Protein AF-A0A9W6YX77-F1 (afdb_monomer_lite)

Sequence (145 aa):
MNHFYLGRWLPDIIQRVLFPLENTEAMQNKKLTAKQMPTINECRLCQRFQGTLVWNRNGEWFCIYADADVDINEEDKLGKKYFAKFEDFRKWKKKYTEDYYKLEDRTLTIDDEEEFKQVENQLREMRHLKNGYKMDSANVITING

Organism: Ambrosiozyma monospora (NCBI:txid43982)

Secondary structure (DSSP, 8-state):
------TTSS-HHHHHHH------TTTTT-----TTS--HHHHHHHHHTT-EEEEETTS-EEEE-TT----TT-EETTEESEESSHHHHHHHHHHHHHHHHHHHHHHTT---HHHHHHHHHHHHHHHHHHHS-PPPGGGB-----

Foldseek 3Di:
DDDDPPAPDDDPVVCCVVCVPDPDVVCPPDDPHPVQDDDPVRVVVLVVQVWAWKAFLVSHIFTFHPPFPDDQQDADPLGGGMDSDPVVSVVSNVVLVVVLVVLVVVLVVDPDPVVNVVSVVVNVVSVCSSPVDDDDPVGGDDDPD

Structure (mmCIF, N/CA/C/O backbone):
data_AF-A0A9W6YX77-F1
#
_entry.id   AF-A0A9W6YX77-F1
#
loop_
_atom_site.group_PDB
_atom_site.id
_atom_site.type_symbol
_atom_site.label_atom_id
_atom_site.label_alt_id
_atom_site.label_comp_id
_atom_site.label_asym_id
_atom_site.label_entity_id
_atom_site.label_seq_id
_atom_site.pdbx_PDB_ins_code
_atom_site.Cartn_x
_atom_site.Cartn_y
_atom_site.Cartn_z
_atom_site.occupancy
_atom_site.B_iso_or_equiv
_atom_site.auth_seq_id
_atom_site.auth_comp_id
_atom_site.auth_asym_id
_atom_site.auth_atom_id
_atom_site.pdbx_PDB_model_num
ATOM 1 N N . MET A 1 1 ? -5.110 21.508 -13.455 1.00 32.69 1 MET A N 1
ATOM 2 C CA . MET A 1 1 ? -4.177 20.373 -13.279 1.00 32.69 1 MET A CA 1
ATOM 3 C C . MET A 1 1 ? -2.977 20.862 -12.483 1.00 32.69 1 MET A C 1
ATOM 5 O O . MET A 1 1 ? -2.144 21.498 -13.093 1.00 32.69 1 MET A O 1
ATOM 9 N N . ASN A 1 2 ? -2.886 20.632 -11.168 1.00 28.34 2 ASN A N 1
ATOM 10 C CA . ASN A 1 2 ? -1.711 21.047 -10.382 1.00 28.34 2 ASN A CA 1
ATOM 11 C C . ASN A 1 2 ? -1.358 19.964 -9.353 1.00 28.34 2 ASN A C 1
ATOM 13 O O . ASN A 1 2 ? -1.849 19.982 -8.228 1.00 28.34 2 ASN A O 1
ATOM 17 N N . HIS A 1 3 ? -0.522 19.004 -9.748 1.00 33.00 3 HIS A N 1
ATOM 18 C CA . HIS A 1 3 ? 0.149 18.105 -8.811 1.00 33.00 3 HIS A CA 1
ATOM 19 C C . HIS A 1 3 ? 1.611 18.554 -8.700 1.00 33.00 3 HIS A C 1
ATOM 21 O O . HIS A 1 3 ? 2.374 18.418 -9.652 1.00 33.00 3 HIS A O 1
ATOM 27 N N . PHE A 1 4 ? 1.988 19.124 -7.552 1.00 35.25 4 PHE A N 1
ATOM 28 C CA . PHE A 1 4 ? 3.373 19.478 -7.238 1.00 35.25 4 PHE A CA 1
ATOM 29 C C . PHE A 1 4 ? 4.117 18.239 -6.716 1.00 35.25 4 PHE A C 1
ATOM 31 O O . PHE A 1 4 ? 3.835 17.743 -5.625 1.00 35.25 4 PHE A O 1
ATOM 38 N N . TYR A 1 5 ? 5.076 17.736 -7.496 1.00 40.16 5 TYR A N 1
ATOM 39 C CA . TYR A 1 5 ? 5.960 16.622 -7.133 1.00 40.16 5 TYR A CA 1
ATOM 40 C C . TYR A 1 5 ? 7.258 17.160 -6.516 1.00 40.16 5 TYR A C 1
ATOM 42 O O . TYR A 1 5 ? 8.271 17.280 -7.196 1.00 40.16 5 TYR A O 1
ATOM 50 N N . LEU A 1 6 ? 7.232 17.535 -5.234 1.00 46.72 6 LEU A N 1
ATOM 51 C CA . LEU A 1 6 ? 8.339 18.297 -4.634 1.00 46.72 6 LEU A CA 1
ATOM 52 C C . LEU A 1 6 ? 9.396 17.515 -3.865 1.00 46.72 6 LEU A C 1
ATOM 54 O O . LEU A 1 6 ? 10.458 18.049 -3.567 1.00 46.72 6 LEU A O 1
ATOM 58 N N . GLY A 1 7 ? 9.150 16.264 -3.509 1.00 47.00 7 GLY A N 1
ATOM 59 C CA . GLY A 1 7 ? 9.822 15.748 -2.316 1.00 47.00 7 GLY A CA 1
ATOM 60 C C . GLY A 1 7 ? 11.233 15.169 -2.468 1.00 47.00 7 GLY A C 1
ATOM 61 O O . GLY A 1 7 ? 11.655 14.499 -1.530 1.00 47.00 7 GLY A O 1
ATOM 62 N N . ARG A 1 8 ? 11.968 15.339 -3.580 1.00 51.34 8 ARG A N 1
ATOM 63 C CA . ARG A 1 8 ? 13.312 14.714 -3.716 1.00 51.34 8 ARG A CA 1
ATOM 64 C C . ARG A 1 8 ? 14.395 15.488 -4.476 1.00 51.34 8 ARG A C 1
ATOM 66 O O . ARG A 1 8 ? 15.534 15.039 -4.466 1.00 51.34 8 ARG A O 1
ATOM 73 N N . TRP A 1 9 ? 14.082 16.614 -5.118 1.00 50.28 9 TRP A N 1
ATOM 74 C CA . TRP A 1 9 ? 15.022 17.265 -6.052 1.00 50.28 9 TRP A CA 1
ATOM 75 C C . TRP A 1 9 ? 15.708 18.515 -5.500 1.00 50.28 9 TRP A C 1
ATOM 77 O O . TRP A 1 9 ? 16.628 19.031 -6.125 1.00 50.28 9 TRP A O 1
ATOM 87 N N . LEU A 1 10 ? 15.280 19.006 -4.337 1.00 54.62 10 LEU A N 1
ATOM 88 C CA . LEU A 1 10 ? 15.793 20.243 -3.760 1.00 54.62 10 LEU A CA 1
ATOM 89 C C . LEU A 1 10 ? 16.236 20.007 -2.313 1.00 54.62 10 LEU A C 1
ATOM 91 O O . LEU A 1 10 ? 15.484 19.380 -1.567 1.00 54.62 10 LEU A O 1
ATOM 95 N N . PRO A 1 11 ? 17.413 20.504 -1.895 1.00 58.75 11 PRO A N 1
ATOM 96 C CA . PRO A 1 11 ? 17.797 20.565 -0.488 1.00 58.75 11 PRO A CA 1
ATOM 97 C C . PRO A 1 11 ? 16.700 21.205 0.375 1.00 58.75 11 PRO A C 1
ATOM 99 O O . PRO A 1 11 ? 16.050 22.156 -0.067 1.00 58.75 11 PRO A O 1
ATOM 102 N N . ASP A 1 12 ? 16.529 20.731 1.613 1.00 52.03 12 ASP A N 1
ATOM 103 C CA . ASP A 1 12 ? 15.479 21.181 2.547 1.00 52.03 12 ASP A CA 1
ATOM 104 C C . ASP A 1 12 ? 15.403 22.709 2.689 1.00 52.03 12 ASP A C 1
ATOM 106 O O . ASP A 1 12 ? 14.319 23.279 2.796 1.00 52.03 12 ASP A O 1
ATOM 110 N N . ILE A 1 13 ? 16.553 23.386 2.643 1.00 62.06 13 ILE A N 1
ATOM 111 C CA . ILE A 1 13 ? 16.643 24.850 2.698 1.00 62.06 13 ILE A CA 1
ATOM 112 C C . ILE A 1 13 ? 15.911 25.492 1.514 1.00 62.06 13 ILE A C 1
ATOM 114 O O . ILE A 1 13 ? 15.129 26.417 1.706 1.00 62.06 13 ILE A O 1
ATOM 118 N N . ILE A 1 14 ? 16.110 24.982 0.297 1.00 63.06 14 ILE A N 1
ATOM 119 C CA . ILE A 1 14 ? 15.470 25.529 -0.905 1.00 63.06 14 ILE A CA 1
ATOM 120 C C . ILE A 1 14 ? 13.974 25.199 -0.912 1.00 63.06 14 ILE A C 1
ATOM 122 O O . ILE A 1 14 ? 13.163 26.041 -1.289 1.00 63.06 14 ILE A O 1
ATOM 126 N N . GLN A 1 15 ? 13.587 24.012 -0.434 1.00 58.81 15 GLN A N 1
ATOM 127 C CA . GLN A 1 15 ? 12.171 23.662 -0.301 1.00 58.81 15 GLN A CA 1
ATOM 128 C C . GLN A 1 15 ? 11.434 24.614 0.650 1.00 58.81 15 GLN A C 1
ATOM 130 O O . GLN A 1 15 ? 10.335 25.054 0.328 1.00 58.81 15 GLN A O 1
ATOM 135 N N . ARG A 1 16 ? 12.046 24.988 1.781 1.00 59.25 16 ARG A N 1
ATOM 136 C CA . ARG A 1 16 ? 11.459 25.941 2.740 1.00 59.25 16 ARG A CA 1
ATOM 137 C C . ARG A 1 16 ? 11.298 27.351 2.173 1.00 59.25 16 ARG A C 1
ATOM 139 O O . ARG A 1 16 ? 10.357 28.040 2.544 1.00 59.25 16 ARG A O 1
ATOM 146 N N . VAL A 1 17 ? 12.205 27.774 1.291 1.00 67.00 17 VAL A N 1
ATOM 147 C CA . VAL A 1 17 ? 12.149 29.097 0.648 1.00 67.00 17 VAL A CA 1
ATOM 148 C C . VAL A 1 17 ? 11.092 29.138 -0.456 1.00 67.00 17 VAL A C 1
ATOM 150 O O . VAL A 1 17 ? 10.350 30.108 -0.555 1.00 67.00 17 VAL A O 1
ATOM 153 N N . LEU A 1 18 ? 11.013 28.093 -1.284 1.00 61.09 18 LEU A N 1
ATOM 154 C CA . LEU A 1 18 ? 10.077 28.040 -2.414 1.00 61.09 18 LEU A CA 1
ATOM 155 C C . LEU A 1 18 ? 8.646 27.689 -1.994 1.00 61.09 18 LEU A C 1
ATOM 157 O O . LEU A 1 18 ? 7.696 28.084 -2.665 1.00 61.09 18 LEU A O 1
ATOM 161 N N . PHE A 1 19 ? 8.495 26.959 -0.889 1.00 62.12 19 PHE A N 1
ATOM 162 C CA . PHE A 1 19 ? 7.208 26.567 -0.322 1.00 62.12 19 PHE A CA 1
ATOM 163 C C . PHE A 1 19 ? 7.163 27.017 1.136 1.00 62.12 19 PHE A C 1
ATOM 165 O O . PHE A 1 19 ? 7.318 26.185 2.037 1.00 62.12 19 PHE A O 1
ATOM 172 N N . PRO A 1 20 ? 6.975 28.326 1.386 1.00 56.31 20 PRO A N 1
ATOM 173 C CA . PRO A 1 20 ? 6.749 28.842 2.725 1.00 56.31 20 PRO A CA 1
ATOM 174 C C . PRO A 1 20 ? 5.355 28.389 3.168 1.00 56.31 20 PRO A C 1
ATOM 176 O O . PRO A 1 20 ? 4.362 29.092 3.018 1.00 56.31 20 PRO A O 1
ATOM 179 N N . LEU A 1 21 ? 5.266 27.146 3.633 1.00 57.59 21 LEU A N 1
ATOM 180 C CA . LEU A 1 21 ? 4.051 26.588 4.205 1.00 57.59 21 LEU A CA 1
ATOM 181 C C . LEU A 1 21 ? 3.827 27.331 5.522 1.00 57.59 21 LEU A C 1
ATOM 183 O O . LEU A 1 21 ? 4.596 27.163 6.466 1.00 57.59 21 LEU A O 1
ATOM 187 N N . GLU A 1 22 ? 2.845 28.228 5.528 1.00 50.78 22 GLU A N 1
ATOM 188 C CA . GLU A 1 22 ? 2.551 29.121 6.645 1.00 50.78 22 GLU A CA 1
ATOM 189 C C . GLU A 1 22 ? 2.439 28.344 7.965 1.00 50.78 22 GLU A C 1
ATOM 191 O O . GLU A 1 22 ? 1.846 27.262 8.021 1.00 50.78 22 GLU A O 1
ATOM 196 N N . ASN A 1 23 ? 3.030 28.916 9.021 1.00 49.56 23 ASN A N 1
ATOM 197 C CA . ASN A 1 23 ? 3.107 28.391 10.387 1.00 49.56 23 ASN A CA 1
ATOM 198 C C . ASN A 1 23 ? 1.718 28.275 11.041 1.00 49.56 23 ASN A C 1
ATOM 200 O O . ASN A 1 23 ? 1.405 28.964 12.006 1.00 49.56 23 ASN A O 1
ATOM 204 N N . THR A 1 24 ? 0.875 27.386 10.537 1.00 51.84 24 THR A N 1
ATOM 205 C CA . THR A 1 24 ? -0.250 26.864 11.304 1.00 51.84 24 THR A CA 1
ATOM 206 C C . THR A 1 24 ? 0.288 25.747 12.190 1.00 51.84 24 THR A C 1
ATOM 208 O O . THR A 1 24 ? 1.003 24.858 11.725 1.00 51.84 24 THR A O 1
ATOM 211 N N . GLU A 1 25 ? -0.035 25.774 13.483 1.00 50.50 25 GLU A N 1
ATOM 212 C CA . GLU A 1 25 ? 0.382 24.756 14.465 1.00 50.50 25 GLU A CA 1
ATOM 213 C C . GLU A 1 25 ? 0.023 23.322 14.008 1.00 50.50 25 GLU A C 1
ATOM 215 O O . GLU A 1 25 ? 0.719 22.358 14.321 1.00 50.50 25 GLU A O 1
ATOM 220 N N . ALA A 1 26 ? -0.980 23.189 13.131 1.00 48.78 26 ALA A N 1
ATOM 221 C CA . ALA A 1 26 ? -1.378 21.955 12.451 1.00 48.78 26 ALA A CA 1
ATOM 222 C C . ALA A 1 26 ? -0.363 21.385 11.421 1.00 48.78 26 ALA A C 1
ATOM 224 O O . ALA A 1 26 ? -0.526 20.244 10.970 1.00 48.78 26 ALA A O 1
ATOM 225 N N . MET A 1 27 ? 0.668 22.139 11.015 1.00 45.28 27 MET A N 1
ATOM 226 C CA . MET A 1 27 ? 1.675 21.721 10.020 1.00 45.28 27 MET A CA 1
ATOM 227 C C . MET A 1 27 ? 3.071 21.440 10.586 1.00 45.28 27 MET A C 1
ATOM 229 O O . MET A 1 27 ? 3.851 20.774 9.902 1.00 45.28 27 MET A O 1
ATOM 233 N N . GLN A 1 28 ? 3.384 21.852 11.820 1.00 43.84 28 GLN A N 1
ATOM 234 C CA . GLN A 1 28 ? 4.742 21.757 12.388 1.00 43.84 28 GLN A CA 1
ATOM 235 C C . GLN A 1 28 ? 5.309 20.322 12.451 1.00 43.84 28 GLN A C 1
ATOM 237 O O . GLN A 1 28 ? 6.523 20.140 12.478 1.00 43.84 28 GLN A O 1
ATOM 242 N N . ASN A 1 29 ? 4.457 19.295 12.363 1.00 42.66 29 ASN A N 1
ATOM 243 C CA . ASN A 1 29 ? 4.861 17.886 12.404 1.00 42.66 29 ASN A CA 1
ATOM 244 C C . ASN A 1 29 ? 4.751 17.132 11.064 1.00 42.66 29 ASN A C 1
ATOM 246 O O . ASN A 1 29 ? 4.952 15.916 11.023 1.00 42.66 29 ASN A O 1
ATOM 250 N N . LYS A 1 30 ? 4.458 17.803 9.941 1.00 42.97 30 LYS A N 1
ATOM 251 C CA . LYS A 1 30 ? 4.315 17.124 8.640 1.00 42.97 30 LYS A CA 1
ATOM 252 C C . LYS A 1 30 ? 5.617 17.169 7.841 1.00 42.97 30 LYS A C 1
ATOM 254 O O . LYS A 1 30 ? 5.857 18.079 7.055 1.00 42.97 30 LYS A O 1
ATOM 259 N N . LYS A 1 31 ? 6.451 16.134 7.990 1.00 43.81 31 LYS A N 1
ATOM 260 C CA . LYS A 1 31 ? 7.583 15.895 7.079 1.00 43.81 31 LYS A CA 1
ATOM 261 C C . LYS A 1 31 ? 7.054 15.573 5.676 1.00 43.81 31 LYS A C 1
ATOM 263 O O . LYS A 1 31 ? 6.441 14.525 5.469 1.00 43.81 31 LYS A O 1
ATOM 268 N N . LEU A 1 32 ? 7.332 16.434 4.699 1.00 44.25 32 LEU A N 1
ATOM 269 C CA . LEU A 1 32 ? 7.128 16.133 3.280 1.00 44.25 32 LEU A CA 1
ATOM 270 C C . LEU A 1 32 ? 8.224 15.168 2.808 1.00 44.25 32 LEU A C 1
ATOM 272 O O . LEU A 1 32 ? 9.226 15.571 2.232 1.00 44.25 32 LEU A O 1
ATOM 276 N N . THR A 1 33 ? 8.071 13.873 3.091 1.00 45.75 33 THR A N 1
ATOM 277 C CA . THR A 1 33 ? 9.035 12.860 2.634 1.00 45.75 33 THR A CA 1
ATOM 278 C C . THR A 1 33 ? 8.552 12.240 1.324 1.00 45.75 33 THR A C 1
ATOM 280 O O . THR A 1 33 ? 7.479 11.641 1.303 1.00 45.75 33 THR A O 1
ATOM 283 N N . ALA A 1 34 ? 9.349 12.287 0.252 1.00 49.78 34 ALA A N 1
ATOM 284 C CA . ALA A 1 34 ? 9.116 11.452 -0.936 1.00 49.78 34 ALA A CA 1
ATOM 285 C C . ALA A 1 34 ? 9.818 10.092 -0.839 1.00 49.78 34 ALA A C 1
ATOM 287 O O . ALA A 1 34 ? 10.239 9.548 -1.857 1.00 49.78 34 ALA A O 1
ATOM 288 N N . LYS A 1 35 ? 9.949 9.513 0.367 1.00 51.94 35 LYS A N 1
ATOM 289 C CA . LYS A 1 35 ? 10.658 8.233 0.588 1.00 51.94 35 LYS A CA 1
ATOM 290 C C . LYS A 1 35 ? 10.132 7.060 -0.264 1.00 51.94 35 LYS A C 1
ATOM 292 O O . LYS A 1 35 ? 10.782 6.027 -0.318 1.00 51.94 35 LYS A O 1
ATOM 297 N N . GLN A 1 36 ? 9.001 7.240 -0.941 1.00 63.81 36 GLN A N 1
ATOM 298 C CA . GLN A 1 36 ? 8.161 6.202 -1.524 1.00 63.81 36 GLN A CA 1
ATOM 299 C C . GLN A 1 36 ? 7.738 6.476 -2.985 1.00 63.81 36 GLN A C 1
ATOM 301 O O . GLN A 1 36 ? 6.834 5.823 -3.501 1.00 63.81 36 GLN A O 1
ATOM 306 N N . MET A 1 37 ? 8.378 7.433 -3.676 1.00 70.44 37 MET A N 1
ATOM 307 C CA . MET A 1 37 ? 8.184 7.628 -5.123 1.00 70.44 37 MET A CA 1
ATOM 308 C C . MET A 1 37 ? 9.478 7.375 -5.910 1.00 70.44 37 MET A C 1
ATOM 310 O O . MET A 1 37 ? 10.533 7.863 -5.484 1.00 70.44 37 MET A O 1
ATOM 314 N N . PRO A 1 38 ? 9.401 6.675 -7.056 1.00 74.19 38 PRO A N 1
ATOM 315 C CA . PRO A 1 38 ? 10.530 6.518 -7.958 1.00 74.19 38 PRO A CA 1
ATOM 316 C C . PRO A 1 38 ? 10.925 7.873 -8.551 1.00 74.19 38 PRO A C 1
ATOM 318 O O . PRO A 1 38 ? 10.089 8.735 -8.839 1.00 74.19 38 PRO A O 1
ATOM 321 N N . THR A 1 39 ? 12.222 8.066 -8.731 1.00 76.75 39 THR A N 1
ATOM 322 C CA . THR A 1 39 ? 12.796 9.172 -9.491 1.00 76.75 39 THR A CA 1
ATOM 323 C C . THR A 1 39 ? 12.564 8.967 -10.987 1.00 76.75 39 THR A C 1
ATOM 325 O O . THR A 1 39 ? 12.345 7.857 -11.466 1.00 76.75 39 THR A O 1
ATOM 328 N N . ILE A 1 40 ? 12.681 10.044 -11.767 1.00 78.25 40 ILE A N 1
ATOM 329 C CA . ILE A 1 40 ? 12.587 9.970 -13.234 1.00 78.25 40 ILE A CA 1
ATOM 330 C C . ILE A 1 40 ? 13.640 9.005 -13.806 1.00 78.25 40 ILE A C 1
ATOM 332 O O . ILE A 1 40 ? 13.357 8.285 -14.761 1.00 78.25 40 ILE A O 1
ATOM 336 N N . ASN A 1 41 ? 14.840 8.967 -13.220 1.00 75.06 41 ASN A N 1
ATOM 337 C CA . ASN A 1 41 ? 15.906 8.067 -13.657 1.00 75.06 41 ASN A CA 1
ATOM 338 C C . ASN A 1 41 ? 15.572 6.604 -13.355 1.00 75.06 41 ASN A C 1
ATOM 340 O O . ASN A 1 41 ? 15.745 5.765 -14.232 1.00 75.06 41 ASN A O 1
ATOM 344 N N . GLU A 1 42 ? 15.035 6.308 -12.171 1.00 77.62 42 GLU A N 1
ATOM 345 C CA . GLU A 1 42 ? 14.560 4.964 -11.817 1.00 77.62 42 GLU A CA 1
ATOM 346 C C . GLU A 1 42 ? 13.410 4.516 -12.729 1.00 77.62 42 GLU A C 1
ATOM 348 O O . GLU A 1 42 ? 13.430 3.392 -13.222 1.00 77.62 42 GLU A O 1
ATOM 353 N N . CYS A 1 43 ? 12.466 5.405 -13.060 1.00 80.81 43 CYS A N 1
ATOM 354 C CA . CYS A 1 43 ? 11.410 5.105 -14.031 1.00 80.81 43 CYS A CA 1
ATOM 355 C C . CYS A 1 43 ? 11.978 4.789 -15.422 1.00 80.81 43 CYS A C 1
ATOM 357 O O . CYS A 1 43 ? 11.558 3.825 -16.059 1.00 80.81 43 CYS A O 1
ATOM 359 N N . ARG A 1 44 ? 12.946 5.583 -15.898 1.00 81.31 44 ARG A N 1
ATOM 360 C CA . ARG A 1 44 ? 13.605 5.357 -17.194 1.00 81.31 44 ARG A CA 1
ATOM 361 C C . ARG A 1 44 ? 14.402 4.056 -17.210 1.00 81.31 44 ARG A C 1
ATOM 363 O O . ARG A 1 44 ? 14.390 3.363 -18.219 1.00 81.31 44 ARG A O 1
ATOM 370 N N . LEU A 1 45 ? 15.092 3.726 -16.119 1.00 81.06 45 LEU A N 1
ATOM 371 C CA . LEU A 1 45 ? 15.801 2.454 -15.976 1.00 81.06 45 LEU A CA 1
ATOM 372 C C . LEU A 1 45 ? 14.817 1.288 -16.002 1.00 81.06 45 LEU A C 1
ATOM 374 O O . LEU A 1 45 ? 15.012 0.365 -16.783 1.00 81.06 45 LEU A O 1
ATOM 378 N N . CYS A 1 46 ? 13.725 1.380 -15.245 1.00 83.12 46 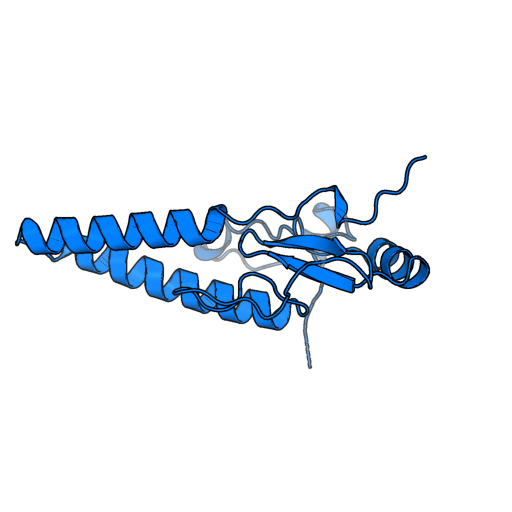CYS A N 1
ATOM 379 C CA . CYS A 1 46 ? 12.673 0.371 -15.251 1.00 83.12 46 CYS A CA 1
ATOM 380 C C . CYS A 1 46 ? 12.140 0.118 -16.669 1.00 83.12 46 CYS A C 1
ATOM 382 O O . CYS A 1 46 ? 12.125 -1.016 -17.132 1.00 83.12 46 CYS A O 1
ATOM 384 N N . GLN A 1 47 ? 11.834 1.185 -17.415 1.00 84.94 47 GLN A N 1
ATOM 385 C CA . GLN A 1 47 ? 11.405 1.090 -18.814 1.00 84.94 47 GLN A CA 1
ATOM 386 C C . GLN A 1 47 ? 12.466 0.471 -19.736 1.00 84.94 47 GLN A C 1
ATOM 388 O O . GLN A 1 47 ? 12.119 -0.306 -20.622 1.00 84.94 47 GLN A O 1
ATOM 393 N N . ARG A 1 48 ? 13.756 0.787 -19.543 1.00 84.69 48 ARG A N 1
ATOM 394 C CA . ARG A 1 48 ? 14.857 0.189 -20.325 1.00 84.69 48 ARG A CA 1
ATOM 395 C C . ARG A 1 48 ? 14.959 -1.319 -20.122 1.00 84.69 48 ARG A C 1
ATOM 397 O O . ARG A 1 48 ? 15.256 -2.024 -21.076 1.00 84.69 48 ARG A O 1
ATOM 404 N N . PHE A 1 49 ? 14.687 -1.794 -18.911 1.00 82.56 49 PHE A N 1
ATOM 405 C CA . PHE A 1 49 ? 14.626 -3.219 -18.584 1.00 82.56 49 PHE A CA 1
ATOM 406 C C . PHE A 1 49 ? 13.258 -3.847 -18.879 1.00 82.56 49 PHE A C 1
ATOM 408 O O . PHE A 1 49 ? 12.995 -4.955 -18.429 1.00 82.56 49 PHE A O 1
ATOM 415 N N . GLN A 1 50 ? 12.384 -3.145 -19.615 1.00 85.88 50 GLN A N 1
ATOM 416 C CA . GLN A 1 50 ? 11.015 -3.579 -19.916 1.00 85.88 50 GLN A CA 1
ATOM 417 C C . GLN A 1 50 ? 10.195 -3.915 -18.659 1.00 85.88 50 GLN A C 1
ATOM 419 O O . GLN A 1 50 ? 9.242 -4.682 -18.715 1.00 85.88 50 GLN A O 1
ATOM 424 N N . GLY A 1 51 ? 10.555 -3.333 -17.517 1.00 85.31 51 GLY A N 1
ATOM 425 C CA . GLY A 1 51 ? 9.888 -3.563 -16.251 1.00 85.31 51 GLY A CA 1
ATOM 426 C C . GLY A 1 51 ? 8.635 -2.717 -16.061 1.00 85.31 51 GLY A C 1
ATOM 427 O O . GLY A 1 51 ? 8.462 -1.655 -16.668 1.00 85.31 51 GLY A O 1
ATOM 428 N N . THR A 1 52 ? 7.781 -3.167 -15.145 1.00 87.25 52 THR A N 1
ATOM 429 C CA . THR A 1 52 ? 6.565 -2.466 -14.730 1.00 87.25 52 THR A CA 1
ATOM 430 C C . THR A 1 52 ? 6.741 -1.872 -13.335 1.00 87.25 52 THR A C 1
ATOM 432 O O . THR A 1 52 ? 7.229 -2.524 -12.416 1.00 87.25 52 THR A O 1
ATOM 435 N N . LEU A 1 53 ? 6.334 -0.612 -13.163 1.00 87.69 53 LEU A N 1
ATOM 436 C CA . LEU A 1 53 ? 6.338 0.072 -11.869 1.00 87.69 53 LEU A CA 1
ATOM 437 C C . LEU A 1 53 ? 5.087 -0.297 -11.072 1.00 87.69 53 LEU A C 1
ATOM 439 O O . LEU A 1 53 ? 3.968 -0.106 -11.548 1.00 87.69 53 LEU A O 1
ATOM 443 N N . VAL A 1 54 ? 5.278 -0.765 -9.844 1.00 89.44 54 VAL A N 1
ATOM 444 C CA . VAL A 1 54 ? 4.190 -1.160 -8.943 1.00 89.44 54 VAL A CA 1
ATOM 445 C C . VAL A 1 54 ? 4.463 -0.700 -7.518 1.00 89.44 54 VAL A C 1
ATOM 447 O O . VAL A 1 54 ? 5.597 -0.709 -7.055 1.00 89.44 54 VAL A O 1
ATOM 450 N N . TRP A 1 55 ? 3.412 -0.307 -6.806 1.00 88.31 55 TRP A N 1
ATOM 451 C CA . TRP A 1 55 ? 3.444 0.045 -5.389 1.00 88.31 55 TRP A CA 1
ATOM 452 C C . TRP A 1 55 ? 2.749 -1.029 -4.566 1.00 88.31 55 TRP A C 1
ATOM 454 O O . TRP A 1 55 ? 1.694 -1.507 -4.970 1.00 88.31 55 TRP A O 1
ATOM 464 N N . ASN A 1 56 ? 3.279 -1.358 -3.391 1.00 89.62 56 ASN A N 1
ATOM 465 C CA . ASN A 1 56 ? 2.549 -2.146 -2.398 1.00 89.62 56 ASN A CA 1
ATOM 466 C C . ASN A 1 56 ? 1.793 -1.242 -1.407 1.00 89.62 56 ASN A C 1
ATOM 468 O O . ASN A 1 56 ? 1.914 -0.014 -1.397 1.00 89.62 56 ASN A O 1
ATOM 472 N N . ARG A 1 57 ? 1.037 -1.864 -0.502 1.00 89.50 57 ARG A N 1
ATOM 473 C CA . ARG A 1 57 ? 0.283 -1.185 0.567 1.00 89.50 57 ARG A CA 1
ATOM 474 C C . ARG A 1 57 ? 1.140 -0.470 1.612 1.00 89.50 57 ARG A C 1
ATOM 476 O O . ARG A 1 57 ? 0.660 0.455 2.274 1.00 89.50 57 ARG A O 1
ATOM 483 N N . ASN A 1 58 ? 2.410 -0.844 1.734 1.00 86.12 58 ASN A N 1
ATOM 484 C CA . ASN A 1 58 ? 3.372 -0.146 2.588 1.00 86.12 58 ASN A CA 1
ATOM 485 C C . ASN A 1 58 ? 3.849 1.170 1.954 1.00 86.12 58 ASN A C 1
ATOM 487 O O . ASN A 1 58 ? 4.451 2.003 2.636 1.00 86.12 58 ASN A O 1
ATOM 491 N N . GLY A 1 59 ? 3.527 1.389 0.676 1.00 82.81 59 GLY A N 1
ATOM 492 C CA . GLY A 1 59 ? 3.995 2.512 -0.125 1.00 82.81 59 GLY A CA 1
ATOM 493 C C . GLY A 1 59 ? 5.403 2.305 -0.669 1.00 82.81 59 GLY A C 1
ATOM 494 O O . GLY A 1 59 ? 6.033 3.253 -1.118 1.00 82.81 59 GLY A O 1
ATOM 495 N N . GLU A 1 60 ? 5.927 1.090 -0.627 1.00 84.88 60 GLU A N 1
ATOM 496 C CA . GLU A 1 60 ? 7.168 0.747 -1.310 1.00 84.88 60 GLU A CA 1
ATOM 497 C C . GLU A 1 60 ? 6.859 0.585 -2.796 1.00 84.88 60 GLU A C 1
ATOM 499 O O . GLU A 1 60 ? 5.838 -0.002 -3.159 1.00 84.88 60 GLU A O 1
ATOM 504 N N . TRP A 1 61 ? 7.718 1.140 -3.647 1.00 85.88 61 TRP A N 1
ATOM 505 C CA . TRP A 1 61 ? 7.621 0.957 -5.088 1.00 85.88 61 TRP A CA 1
ATOM 506 C C . TRP A 1 61 ? 8.677 -0.049 -5.536 1.00 85.88 61 TRP A C 1
ATOM 508 O O . TRP A 1 61 ? 9.781 -0.088 -4.992 1.00 85.88 61 TRP A O 1
ATOM 518 N N . PHE A 1 62 ? 8.330 -0.837 -6.542 1.00 86.12 62 PHE A N 1
ATOM 519 C CA . PHE A 1 62 ? 9.183 -1.842 -7.150 1.00 86.12 62 PHE A CA 1
ATOM 520 C C . PHE A 1 62 ? 9.128 -1.682 -8.664 1.00 86.12 62 PHE A C 1
ATOM 522 O O . PHE A 1 62 ? 8.114 -1.256 -9.223 1.00 86.12 62 PHE A O 1
ATOM 529 N N . CYS A 1 63 ? 10.228 -2.029 -9.317 1.00 87.56 63 CYS A N 1
ATOM 530 C CA . CYS A 1 63 ? 10.243 -2.297 -10.742 1.00 87.56 63 CYS A CA 1
ATOM 531 C C . CYS A 1 63 ? 10.273 -3.815 -10.914 1.00 87.56 63 CYS A C 1
ATOM 533 O O . CYS A 1 63 ? 11.256 -4.443 -10.520 1.00 87.56 63 CYS A O 1
ATOM 535 N N . ILE A 1 64 ? 9.194 -4.396 -11.430 1.00 87.69 64 ILE A N 1
ATOM 536 C CA . ILE A 1 64 ? 9.076 -5.843 -11.639 1.00 87.69 64 ILE A CA 1
ATOM 537 C C . ILE A 1 64 ? 9.329 -6.204 -13.098 1.00 87.69 64 ILE A C 1
ATOM 539 O O . ILE A 1 64 ? 9.039 -5.393 -13.980 1.00 87.69 64 ILE A O 1
ATOM 543 N N . TYR A 1 65 ? 9.859 -7.396 -13.359 1.00 81.44 65 TYR A N 1
ATOM 544 C CA . TYR A 1 65 ? 9.991 -7.900 -14.728 1.00 81.44 65 TYR A CA 1
ATOM 545 C C . TYR A 1 65 ? 8.611 -8.045 -15.399 1.00 81.44 65 TYR A C 1
ATOM 547 O O . TYR A 1 65 ? 7.603 -8.243 -14.721 1.00 81.44 65 TYR A O 1
ATOM 555 N N . ALA A 1 66 ? 8.542 -7.914 -16.727 1.00 80.19 66 ALA A N 1
ATOM 556 C CA . ALA A 1 66 ? 7.279 -8.036 -17.467 1.00 80.19 66 ALA A CA 1
ATOM 557 C C . ALA A 1 66 ? 6.666 -9.445 -17.393 1.00 80.19 66 ALA A C 1
ATOM 559 O O . ALA A 1 66 ? 5.451 -9.590 -17.493 1.00 80.19 66 ALA A O 1
ATOM 560 N N . ASP A 1 67 ? 7.510 -10.458 -17.233 1.00 80.44 67 ASP A N 1
ATOM 561 C CA . ASP A 1 67 ? 7.181 -11.877 -17.101 1.00 80.44 67 ASP A CA 1
ATOM 562 C C . ASP A 1 67 ? 7.151 -12.349 -15.639 1.00 80.44 67 ASP A C 1
ATOM 564 O O . ASP A 1 67 ? 7.032 -13.546 -15.385 1.00 80.44 67 ASP A O 1
ATOM 568 N N . ALA A 1 68 ? 7.249 -11.425 -14.677 1.00 80.38 68 ALA A N 1
ATOM 569 C CA . ALA A 1 68 ? 7.138 -11.760 -13.266 1.00 80.38 68 ALA A CA 1
ATOM 570 C C . ALA A 1 68 ? 5.769 -12.392 -12.971 1.00 80.38 68 ALA A C 1
ATOM 572 O O . ALA A 1 68 ? 4.730 -11.852 -13.359 1.00 80.38 68 ALA A O 1
ATOM 573 N N . ASP A 1 69 ? 5.771 -13.493 -12.219 1.00 79.94 69 ASP A N 1
ATOM 574 C CA . ASP A 1 69 ? 4.558 -14.179 -11.761 1.00 79.94 69 ASP A CA 1
ATOM 575 C C . ASP A 1 69 ? 3.943 -13.430 -10.567 1.00 79.94 69 ASP A C 1
ATOM 577 O O . ASP A 1 69 ? 3.941 -13.881 -9.421 1.00 79.94 69 ASP A O 1
ATOM 581 N N . VAL A 1 70 ? 3.523 -12.189 -10.819 1.00 79.44 70 VAL A N 1
ATOM 582 C CA . VAL A 1 70 ? 2.891 -11.308 -9.838 1.00 79.44 70 VAL A CA 1
ATOM 583 C C . VAL A 1 70 ? 1.529 -10.910 -10.371 1.00 79.44 70 VAL A C 1
ATOM 585 O O . VAL A 1 70 ? 1.420 -10.110 -11.303 1.00 79.44 70 VAL A O 1
ATOM 588 N N . ASP A 1 71 ? 0.473 -11.407 -9.732 1.00 82.38 71 ASP A N 1
ATOM 589 C CA . ASP A 1 71 ? -0.876 -10.941 -10.027 1.00 82.38 71 ASP A CA 1
ATOM 590 C C . ASP A 1 71 ? -1.106 -9.547 -9.418 1.00 82.38 71 ASP A C 1
ATOM 592 O O . ASP A 1 71 ? -1.458 -9.370 -8.250 1.00 82.38 71 ASP A O 1
ATOM 596 N N . ILE A 1 72 ? -0.900 -8.516 -10.239 1.00 81.69 72 ILE A N 1
ATOM 597 C CA . ILE A 1 72 ? -1.129 -7.110 -9.867 1.00 81.69 72 ILE A CA 1
ATOM 598 C C . ILE A 1 72 ? -2.613 -6.851 -9.548 1.00 81.69 72 I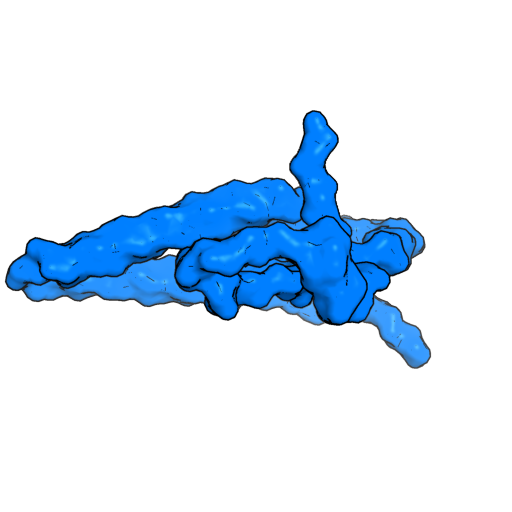LE A C 1
ATOM 600 O O . ILE A 1 72 ? -2.934 -5.889 -8.844 1.00 81.69 72 ILE A O 1
ATOM 604 N N . ASN A 1 73 ? -3.522 -7.687 -10.057 1.00 83.94 73 ASN A N 1
ATOM 605 C CA . ASN A 1 73 ? -4.956 -7.567 -9.822 1.00 83.94 73 ASN A CA 1
ATOM 606 C C . ASN A 1 73 ? -5.425 -8.382 -8.617 1.00 83.94 73 ASN A C 1
ATOM 608 O O . ASN A 1 73 ? -6.625 -8.412 -8.362 1.00 83.94 73 ASN A O 1
ATOM 612 N N . GLU A 1 74 ? -4.516 -9.001 -7.862 1.00 86.56 74 GLU A N 1
ATOM 613 C CA . GLU A 1 74 ? -4.890 -9.735 -6.665 1.00 86.56 74 GLU A CA 1
ATOM 614 C C . GLU A 1 74 ? -5.478 -8.782 -5.605 1.00 86.56 74 GLU A C 1
ATOM 616 O O . GLU A 1 74 ? -4.880 -7.765 -5.215 1.00 86.56 74 GLU A O 1
ATOM 621 N N . GLU A 1 75 ? -6.672 -9.131 -5.122 1.00 90.31 75 GLU A N 1
ATOM 622 C CA . GLU A 1 75 ? -7.427 -8.374 -4.127 1.00 90.31 75 GLU A CA 1
ATOM 623 C C . GLU A 1 75 ? -7.736 -9.232 -2.896 1.00 90.31 75 GLU A C 1
ATOM 625 O O . GLU A 1 75 ? -7.927 -10.443 -2.980 1.00 90.31 75 GLU A O 1
ATOM 630 N N . ASP A 1 76 ? -7.795 -8.595 -1.729 1.00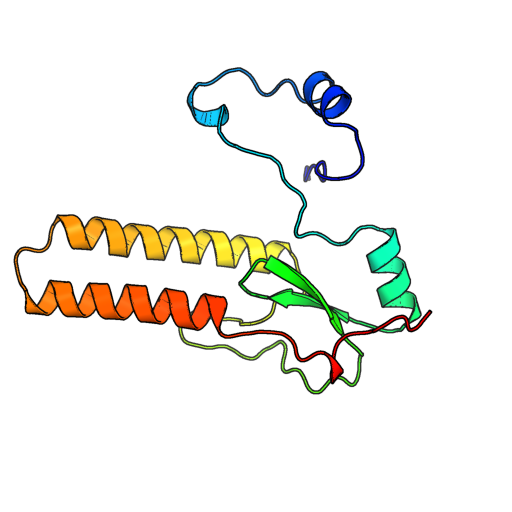 90.12 76 ASP A N 1
ATOM 631 C CA . ASP A 1 76 ? -8.286 -9.202 -0.490 1.00 90.12 76 ASP A CA 1
ATOM 632 C C . ASP A 1 76 ? -9.345 -8.297 0.171 1.00 90.12 76 ASP A C 1
ATOM 634 O O . ASP A 1 76 ? -9.872 -7.375 -0.453 1.00 90.12 76 ASP A O 1
ATOM 638 N N . LYS A 1 77 ? -9.658 -8.525 1.453 1.00 89.25 77 LYS A N 1
ATOM 639 C CA . LYS A 1 77 ? -10.632 -7.722 2.216 1.00 89.25 77 LYS A CA 1
ATOM 640 C C . LYS A 1 77 ? -10.318 -6.215 2.246 1.00 89.25 77 LYS A C 1
ATOM 642 O O . LYS A 1 77 ? -11.225 -5.414 2.449 1.00 89.25 77 LYS A O 1
ATOM 647 N N . LEU A 1 78 ? -9.059 -5.817 2.048 1.00 89.38 78 LEU A N 1
ATOM 648 C CA . LEU A 1 78 ? -8.626 -4.421 1.951 1.00 89.38 78 LEU A CA 1
ATOM 649 C C . LEU A 1 78 ? -8.570 -3.901 0.502 1.00 89.38 78 LEU A C 1
ATOM 651 O O . LEU A 1 78 ? -8.197 -2.746 0.297 1.00 89.38 78 LEU A O 1
ATOM 655 N N . GLY A 1 79 ? -8.933 -4.700 -0.504 1.00 90.25 79 GLY A N 1
ATOM 656 C CA . GLY A 1 79 ? -8.881 -4.356 -1.930 1.00 90.25 79 GLY A CA 1
ATOM 657 C C . GLY A 1 79 ? -7.574 -4.796 -2.589 1.00 90.25 79 GLY A C 1
ATOM 658 O O . GLY A 1 79 ? -7.010 -5.818 -2.219 1.00 90.25 79 GLY A O 1
ATOM 659 N N . LYS A 1 80 ? -7.046 -4.023 -3.544 1.00 91.50 80 LYS A N 1
ATOM 660 C CA . LYS A 1 80 ? -5.799 -4.359 -4.262 1.00 91.50 80 LYS A CA 1
ATOM 661 C C . LYS A 1 80 ? -4.580 -4.437 -3.352 1.00 91.50 80 LYS A C 1
ATOM 663 O O . LYS A 1 80 ? -4.421 -3.624 -2.435 1.00 91.50 80 LYS A O 1
ATOM 668 N N . LYS A 1 81 ? -3.714 -5.418 -3.601 1.00 90.75 81 LYS A N 1
ATOM 669 C CA . LYS A 1 81 ? -2.422 -5.564 -2.907 1.00 90.75 81 LYS A CA 1
ATOM 670 C C . LYS A 1 81 ? -1.329 -4.712 -3.542 1.00 90.75 81 LYS A C 1
ATOM 672 O O . LYS A 1 81 ? -0.507 -4.129 -2.828 1.00 90.75 81 LYS A O 1
ATOM 677 N N . TYR A 1 82 ? -1.379 -4.598 -4.867 1.00 90.38 82 TYR A N 1
ATOM 678 C CA . TYR A 1 82 ? -0.444 -3.827 -5.670 1.00 90.38 82 TYR A CA 1
ATOM 679 C C . TYR A 1 82 ? -1.164 -2.752 -6.487 1.00 90.38 82 TYR A C 1
ATOM 681 O O . TYR A 1 82 ? -2.326 -2.886 -6.866 1.00 90.38 82 TYR A O 1
ATOM 689 N N . PHE A 1 83 ? -0.464 -1.655 -6.760 1.00 90.44 83 PHE A N 1
ATOM 690 C CA . PHE A 1 83 ? -1.000 -0.508 -7.483 1.00 90.44 83 PHE A CA 1
ATOM 691 C C . PHE A 1 83 ? -0.023 -0.110 -8.581 1.00 90.44 83 PHE A C 1
ATOM 693 O O . PHE A 1 83 ? 1.105 0.255 -8.281 1.00 90.44 83 PHE A O 1
ATOM 700 N N . ALA A 1 84 ? -0.442 -0.126 -9.845 1.00 86.69 84 ALA A N 1
ATOM 701 C CA . ALA A 1 84 ? 0.399 0.330 -10.959 1.00 86.69 84 ALA A CA 1
ATOM 702 C C . ALA A 1 84 ? 0.492 1.866 -11.048 1.00 86.69 84 ALA A C 1
ATOM 704 O O . ALA A 1 84 ? 1.421 2.419 -11.634 1.00 86.69 84 ALA A O 1
ATOM 705 N N . LYS A 1 85 ? -0.485 2.581 -10.474 1.00 86.38 85 LYS A N 1
ATOM 706 C CA . LYS A 1 85 ? -0.514 4.046 -10.434 1.00 86.38 85 LYS A CA 1
ATOM 707 C C . LYS A 1 85 ? -0.458 4.533 -8.996 1.00 86.38 85 LYS A C 1
ATOM 709 O O . LYS A 1 85 ? -1.233 4.105 -8.143 1.00 86.38 85 LYS A O 1
ATOM 714 N N . PHE A 1 86 ? 0.390 5.529 -8.757 1.00 83.69 86 PHE A N 1
ATOM 715 C CA . PHE A 1 86 ? 0.491 6.177 -7.451 1.00 83.69 86 PHE A CA 1
ATOM 716 C C . PHE A 1 86 ? -0.830 6.816 -6.991 1.00 83.69 86 PHE A C 1
ATOM 718 O O . PHE A 1 86 ? -1.119 6.862 -5.797 1.00 83.69 86 PHE A O 1
ATOM 725 N N . GLU A 1 87 ? -1.650 7.307 -7.924 1.00 86.44 87 GLU A N 1
ATOM 726 C CA . GLU A 1 87 ? -2.957 7.882 -7.595 1.00 86.44 87 GLU A CA 1
ATOM 727 C C . GLU A 1 87 ? -3.897 6.844 -6.970 1.00 86.44 87 GLU A C 1
ATOM 729 O O . GLU A 1 87 ? -4.578 7.148 -5.989 1.00 86.44 87 GLU A O 1
ATOM 734 N N . ASP A 1 88 ? -3.882 5.615 -7.483 1.00 89.31 88 ASP A N 1
ATOM 735 C CA . ASP A 1 88 ? -4.714 4.524 -6.979 1.00 89.31 88 ASP A CA 1
ATOM 736 C C . ASP A 1 88 ? -4.256 4.109 -5.578 1.00 89.31 88 ASP A C 1
ATOM 738 O O . ASP A 1 88 ? -5.076 4.026 -4.661 1.00 89.31 88 ASP A O 1
ATOM 742 N N . PHE A 1 89 ? -2.939 3.988 -5.370 1.00 89.31 89 PHE A N 1
ATOM 743 C CA . PHE A 1 89 ? -2.358 3.791 -4.040 1.00 89.31 89 PHE A CA 1
ATOM 744 C C . PHE A 1 89 ? -2.766 4.908 -3.068 1.00 89.31 89 PHE A C 1
ATOM 746 O O . PHE A 1 89 ? -3.149 4.642 -1.930 1.00 89.31 89 PHE A O 1
ATOM 753 N N . ARG A 1 90 ? -2.718 6.175 -3.499 1.00 87.56 90 ARG A N 1
ATOM 754 C CA . ARG A 1 90 ? -3.089 7.322 -2.656 1.00 87.56 90 ARG A CA 1
ATOM 755 C C . ARG A 1 90 ? -4.567 7.284 -2.267 1.00 87.56 90 ARG A C 1
ATOM 757 O O . ARG A 1 90 ? -4.883 7.548 -1.106 1.00 87.56 90 ARG A O 1
ATOM 764 N N . LYS A 1 91 ? -5.461 6.976 -3.213 1.00 91.19 91 LYS A N 1
ATOM 765 C CA . LYS A 1 91 ? -6.903 6.824 -2.953 1.00 91.19 91 LYS A CA 1
ATOM 766 C C . LYS A 1 91 ? -7.156 5.689 -1.966 1.00 91.19 91 LYS A C 1
ATOM 768 O O . LYS A 1 91 ? -7.855 5.897 -0.976 1.00 91.19 91 LYS A O 1
ATOM 773 N N . TRP A 1 92 ? -6.523 4.540 -2.190 1.00 93.00 92 TRP A N 1
ATOM 774 C CA . TRP A 1 92 ? -6.594 3.397 -1.286 1.00 93.00 92 TRP A CA 1
ATOM 775 C C . TRP A 1 92 ? -6.096 3.748 0.119 1.00 93.00 92 TRP A C 1
ATOM 777 O O . TRP A 1 92 ? -6.813 3.541 1.091 1.00 93.00 92 TRP A O 1
ATOM 787 N N . LYS A 1 93 ? -4.913 4.365 0.237 1.00 91.12 93 LYS A N 1
ATOM 788 C CA . LYS A 1 93 ? -4.314 4.745 1.523 1.00 91.12 93 LYS A CA 1
ATOM 789 C C . LYS A 1 93 ? -5.193 5.723 2.293 1.00 91.12 93 LYS A C 1
ATOM 791 O O . LYS A 1 93 ? -5.305 5.601 3.506 1.00 91.12 93 LYS A O 1
ATOM 796 N N . LYS A 1 94 ? -5.816 6.685 1.603 1.00 90.50 94 LYS A N 1
ATOM 797 C CA . LYS A 1 94 ? -6.769 7.611 2.223 1.00 90.50 94 LYS A CA 1
ATOM 798 C C . LYS A 1 94 ? -7.954 6.845 2.819 1.00 90.50 94 LYS A C 1
ATOM 800 O O . LYS A 1 94 ? -8.218 7.006 4.004 1.00 90.50 94 LYS A O 1
ATOM 805 N N . LYS A 1 95 ? -8.591 5.976 2.027 1.00 93.62 95 LYS A N 1
ATOM 806 C CA . LYS A 1 95 ? -9.722 5.153 2.474 1.00 93.62 95 LYS A CA 1
ATOM 807 C C . LYS A 1 95 ? -9.339 4.238 3.644 1.00 93.62 95 LYS A C 1
ATOM 809 O O . LYS A 1 95 ? -10.008 4.256 4.664 1.00 93.62 95 LYS A O 1
ATOM 814 N N . TYR A 1 96 ? -8.226 3.511 3.528 1.00 93.25 96 TYR A N 1
ATOM 815 C CA . TYR A 1 96 ? -7.701 2.649 4.593 1.00 93.25 96 TYR A CA 1
ATOM 816 C C . TYR A 1 96 ? -7.530 3.417 5.908 1.00 93.25 96 TYR A C 1
ATOM 818 O O . TYR A 1 96 ? -7.938 2.938 6.959 1.00 93.25 96 TYR A O 1
ATOM 826 N N . THR A 1 97 ? -6.924 4.605 5.854 1.00 90.50 97 THR A N 1
ATOM 827 C CA . THR A 1 97 ? -6.689 5.428 7.045 1.00 90.50 97 THR A CA 1
ATOM 828 C C . THR A 1 97 ? -8.000 5.920 7.656 1.00 90.50 97 THR A C 1
ATOM 830 O O . THR A 1 97 ? -8.139 5.902 8.873 1.00 90.50 97 THR A O 1
ATOM 833 N N . GLU A 1 98 ? -8.965 6.337 6.833 1.00 93.06 98 GLU A N 1
ATOM 834 C CA . GLU A 1 98 ? -10.297 6.741 7.301 1.00 93.06 98 GLU A CA 1
ATOM 835 C C . GLU A 1 98 ? -11.038 5.582 7.979 1.00 93.06 98 GLU A C 1
ATOM 837 O O . GLU A 1 98 ? -11.588 5.761 9.062 1.00 93.06 98 GLU A O 1
ATOM 842 N N . ASP A 1 99 ? -11.029 4.394 7.375 1.00 92.75 99 ASP A N 1
ATOM 843 C CA . ASP A 1 99 ? -11.689 3.207 7.926 1.00 92.75 99 ASP A CA 1
ATOM 844 C C . ASP A 1 99 ? -11.007 2.731 9.220 1.00 92.75 99 ASP A C 1
ATOM 846 O O . ASP A 1 99 ? -11.682 2.373 10.183 1.00 92.75 99 ASP A O 1
ATOM 850 N N . TYR A 1 100 ? -9.675 2.803 9.276 1.00 92.50 100 TYR A N 1
ATOM 851 C CA . TYR A 1 100 ? -8.897 2.474 10.468 1.00 92.50 100 TYR A CA 1
ATOM 852 C C . TYR A 1 100 ? -9.217 3.418 11.640 1.00 92.50 100 TYR A C 1
ATOM 854 O O . TYR A 1 100 ? -9.505 2.940 12.734 1.00 92.50 100 TYR A O 1
ATOM 862 N N . TYR A 1 101 ? -9.250 4.738 11.412 1.00 91.50 101 TYR A N 1
ATOM 863 C CA . TYR A 1 101 ? -9.599 5.696 12.468 1.00 91.50 101 TYR A CA 1
ATOM 864 C C . TYR A 1 101 ? -11.046 5.559 12.940 1.00 91.50 101 TYR A C 1
ATOM 866 O O . TYR A 1 101 ? -11.296 5.660 14.132 1.00 91.50 101 TYR A O 1
ATOM 874 N N . LYS A 1 102 ? -11.996 5.252 12.048 1.00 92.88 102 LYS A N 1
ATOM 875 C CA . LYS A 1 102 ? -13.382 4.975 12.463 1.00 92.88 102 LYS A CA 1
ATOM 876 C C . LYS A 1 102 ? -13.477 3.780 13.408 1.00 92.88 102 LYS A C 1
ATOM 878 O O . LYS A 1 102 ? -14.288 3.800 14.329 1.00 92.88 102 LYS A O 1
ATOM 883 N N . LEU A 1 103 ? -12.687 2.732 13.167 1.00 92.06 103 LEU A N 1
ATOM 884 C CA . LEU A 1 103 ? -12.640 1.571 14.054 1.00 92.06 103 LEU A CA 1
ATOM 885 C C . LEU A 1 103 ? -11.967 1.913 15.387 1.00 92.06 103 LEU A C 1
ATOM 887 O O . LEU A 1 103 ? -12.495 1.524 16.422 1.00 92.06 103 LEU A O 1
ATOM 891 N N . GLU A 1 104 ? -10.865 2.671 15.379 1.00 89.75 104 GLU A N 1
ATOM 892 C CA . GLU A 1 104 ? -10.227 3.159 16.613 1.00 89.75 104 GLU A CA 1
ATOM 893 C C . GLU A 1 104 ? -11.182 4.037 17.435 1.00 89.75 104 GLU A C 1
ATOM 895 O O . GLU A 1 104 ? -11.371 3.780 18.621 1.00 89.75 104 GLU A O 1
ATOM 900 N N . ASP A 1 105 ? -11.871 4.994 16.815 1.00 91.31 105 ASP A N 1
ATOM 901 C CA . ASP A 1 105 ? -12.850 5.842 17.502 1.00 91.31 105 ASP A CA 1
ATOM 902 C C . ASP A 1 105 ? -13.998 5.012 18.094 1.00 91.31 105 ASP A C 1
ATOM 904 O O . ASP A 1 105 ? -14.438 5.267 19.214 1.00 91.31 105 ASP A O 1
ATOM 908 N N . ARG A 1 106 ? -14.450 3.964 17.388 1.00 89.88 106 ARG A N 1
ATOM 909 C CA . ARG A 1 106 ? -15.486 3.057 17.898 1.00 89.88 106 ARG A CA 1
ATOM 910 C C . ARG A 1 106 ? -15.038 2.351 19.179 1.00 89.88 106 ARG A C 1
ATOM 912 O O . ARG A 1 106 ? -15.852 2.221 20.090 1.00 89.88 106 ARG A O 1
ATOM 919 N N . THR A 1 107 ? -13.763 1.962 19.299 1.00 89.12 107 THR A N 1
ATOM 920 C CA . THR A 1 107 ? -13.256 1.313 20.527 1.00 89.12 107 THR A CA 1
ATOM 921 C C . THR A 1 107 ? -13.352 2.193 21.771 1.00 89.12 107 THR A C 1
ATOM 923 O O . THR A 1 107 ? -13.452 1.660 22.869 1.00 89.12 107 THR A O 1
ATOM 926 N N . LEU A 1 108 ? -13.384 3.522 21.616 1.00 87.50 108 LEU A N 1
ATOM 927 C CA . LEU A 1 108 ? -13.528 4.465 22.732 1.00 87.50 108 LEU A CA 1
ATOM 928 C C . LEU A 1 108 ? -14.960 4.543 23.278 1.00 87.50 108 LEU A C 1
ATOM 930 O O . LEU A 1 108 ? -15.171 5.100 24.351 1.00 87.50 108 LEU A O 1
ATOM 934 N N . THR A 1 109 ? -15.938 4.039 22.524 1.00 89.12 109 THR A N 1
ATOM 935 C CA . THR A 1 109 ? -17.374 4.168 22.826 1.00 89.12 109 THR A CA 1
ATOM 936 C C . THR A 1 109 ? -18.054 2.848 23.181 1.00 89.12 109 THR A C 1
ATOM 938 O O . THR A 1 109 ? -19.235 2.851 23.515 1.00 89.12 109 THR A O 1
ATOM 941 N N . ILE A 1 110 ? -17.342 1.725 23.064 1.00 91.06 110 ILE A N 1
ATOM 942 C CA . ILE A 1 110 ? -17.890 0.392 23.318 1.00 91.06 110 ILE A CA 1
ATOM 943 C C . ILE A 1 110 ? -17.741 0.051 24.803 1.00 91.06 110 ILE A C 1
ATOM 945 O O . ILE A 1 110 ? -16.623 -0.004 25.310 1.00 91.06 110 ILE A O 1
ATOM 949 N N . ASP A 1 111 ? -18.864 -0.261 25.451 1.00 86.56 111 ASP A N 1
ATOM 950 C CA . ASP A 1 111 ? -18.905 -0.781 26.825 1.00 86.56 111 ASP A CA 1
ATOM 951 C C . ASP A 1 111 ? -18.981 -2.324 26.878 1.00 86.56 111 ASP A C 1
ATOM 953 O O . ASP A 1 111 ? -18.693 -2.926 27.913 1.00 86.56 111 ASP A O 1
ATOM 957 N N . ASP A 1 112 ? -19.360 -2.978 25.773 1.00 94.25 112 ASP A N 1
ATOM 958 C CA . ASP A 1 112 ? -19.474 -4.437 25.673 1.00 94.25 112 ASP A CA 1
ATOM 959 C C . ASP A 1 112 ? -18.126 -5.111 25.352 1.00 94.25 112 ASP A C 1
ATOM 961 O O . ASP A 1 112 ? -17.459 -4.801 24.362 1.00 94.25 112 ASP A O 1
ATOM 965 N N . GLU A 1 113 ? -17.719 -6.073 26.183 1.00 90.75 113 GLU A N 1
ATOM 966 C CA . GLU A 1 113 ? -16.407 -6.721 26.070 1.00 90.75 113 GLU A CA 1
ATOM 967 C C . GLU A 1 113 ? -16.281 -7.596 24.808 1.00 90.75 113 GLU A C 1
ATOM 969 O O . GLU A 1 113 ? -15.194 -7.707 24.228 1.00 90.75 113 GLU A O 1
ATOM 974 N N . GLU A 1 114 ? -17.373 -8.220 24.355 1.00 92.44 114 GLU A N 1
ATOM 975 C CA . GLU A 1 114 ? -17.355 -9.041 23.142 1.00 92.44 114 GLU A CA 1
ATOM 976 C C . GLU A 1 114 ? -17.240 -8.174 21.886 1.00 92.44 114 GLU A C 1
ATOM 978 O O . GLU A 1 114 ? -16.420 -8.466 21.008 1.00 92.44 114 GLU A O 1
ATOM 983 N N . GLU A 1 115 ? -17.998 -7.080 21.814 1.00 91.19 115 GLU A N 1
ATOM 984 C CA . GLU A 1 115 ? -17.910 -6.107 20.728 1.00 91.19 115 GLU A CA 1
ATOM 985 C C . GLU A 1 115 ? -16.514 -5.468 20.664 1.00 91.19 115 GLU A C 1
ATOM 987 O O . GLU A 1 115 ? -15.932 -5.359 19.579 1.00 91.19 115 GLU A O 1
ATOM 992 N N . PHE A 1 116 ? -15.918 -5.131 21.813 1.00 92.62 116 PHE A N 1
ATOM 993 C CA . PHE A 1 116 ? -14.559 -4.591 21.869 1.00 92.62 116 PHE A CA 1
ATOM 994 C C . PHE A 1 116 ? -13.541 -5.568 21.264 1.00 92.62 116 PHE A C 1
ATOM 996 O O . PHE A 1 116 ? -12.759 -5.198 20.382 1.00 92.62 116 PHE A O 1
ATOM 1003 N N . LYS A 1 117 ? -13.597 -6.847 21.666 1.00 93.44 117 LYS A N 1
ATOM 1004 C CA . LYS A 1 117 ? -12.727 -7.908 21.126 1.00 93.44 117 LYS A CA 1
ATOM 1005 C C . LYS A 1 117 ? -12.899 -8.091 19.619 1.00 93.44 117 LYS A C 1
ATOM 1007 O O . LYS A 1 117 ? -11.925 -8.360 18.913 1.00 93.44 117 LYS A O 1
ATOM 1012 N N . GLN A 1 118 ? -14.118 -7.952 19.098 1.00 93.62 118 GLN A N 1
ATOM 1013 C CA . GLN A 1 118 ? -14.363 -8.029 17.656 1.00 93.62 118 GLN A CA 1
ATOM 1014 C C . GLN A 1 118 ? -13.679 -6.881 16.906 1.00 93.62 118 GLN A C 1
ATOM 1016 O O . GLN A 1 118 ? -13.005 -7.130 15.903 1.00 93.62 118 GLN A O 1
ATOM 1021 N N . VAL A 1 119 ? -13.799 -5.645 17.399 1.00 92.50 119 VAL A N 1
ATOM 1022 C CA . VAL A 1 119 ? -13.159 -4.475 16.777 1.00 92.50 119 VAL A CA 1
ATOM 1023 C C . VAL A 1 119 ? -11.633 -4.556 16.873 1.00 92.50 119 VAL A C 1
ATOM 1025 O O . VAL A 1 119 ? -10.940 -4.287 15.890 1.00 92.50 119 VAL A O 1
ATOM 1028 N N . GLU A 1 120 ? -11.087 -5.006 18.003 1.00 92.75 120 GLU A N 1
ATOM 1029 C CA . GLU A 1 120 ? -9.644 -5.213 18.161 1.00 92.75 120 GLU A CA 1
ATOM 1030 C C . GLU A 1 120 ? -9.102 -6.250 17.161 1.00 92.75 120 GLU A C 1
ATOM 1032 O O . GLU A 1 120 ? -8.084 -6.022 16.496 1.00 92.75 120 GLU A O 1
ATOM 1037 N N . ASN A 1 121 ? -9.814 -7.368 16.983 1.00 94.38 121 ASN A N 1
ATOM 1038 C CA . ASN A 1 121 ? -9.455 -8.384 15.996 1.00 94.38 121 ASN A CA 1
ATOM 1039 C C . ASN A 1 121 ? -9.492 -7.834 14.565 1.00 94.38 121 ASN A C 1
ATOM 1041 O O . ASN A 1 121 ? -8.590 -8.132 13.778 1.00 94.38 121 ASN A O 1
ATOM 1045 N N . GLN A 1 122 ? -10.474 -6.991 14.237 1.00 92.88 122 GLN A N 1
ATOM 1046 C CA . GLN A 1 122 ? -10.537 -6.314 12.940 1.00 92.88 122 GLN A CA 1
ATOM 1047 C C . GLN A 1 122 ? -9.338 -5.381 12.733 1.00 92.88 122 GLN A C 1
ATOM 1049 O O . GLN A 1 122 ? -8.668 -5.471 11.705 1.00 92.88 122 GLN A O 1
ATOM 1054 N N . LEU A 1 123 ? -8.996 -4.541 13.716 1.00 93.19 123 LEU A N 1
ATOM 1055 C CA . LEU A 1 123 ? -7.820 -3.660 13.650 1.00 93.19 123 LEU A CA 1
ATOM 1056 C C . LEU A 1 123 ? -6.520 -4.457 13.462 1.00 93.19 123 LEU A C 1
ATOM 1058 O O . 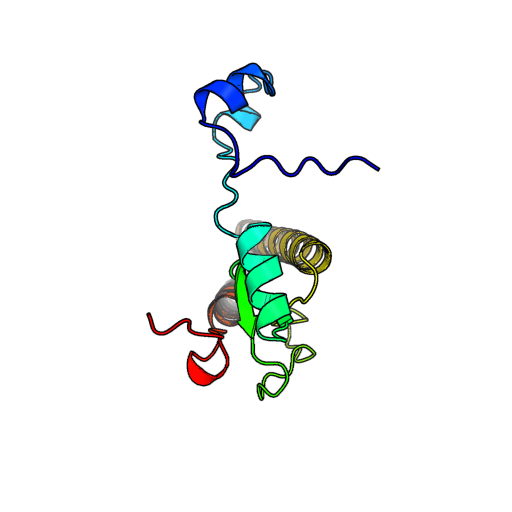LEU A 1 123 ? -5.645 -4.074 12.673 1.00 93.19 123 LEU A O 1
ATOM 1062 N N . ARG A 1 124 ? -6.397 -5.596 14.153 1.00 93.12 124 ARG A N 1
ATOM 1063 C CA . ARG A 1 124 ? -5.255 -6.506 14.021 1.00 93.12 124 ARG A CA 1
ATOM 1064 C C . ARG A 1 124 ? -5.188 -7.138 12.632 1.00 93.12 124 ARG A C 1
ATOM 1066 O O . ARG A 1 124 ? -4.109 -7.154 12.035 1.00 93.12 124 ARG A O 1
ATOM 1073 N N . GLU A 1 125 ? -6.313 -7.617 12.104 1.00 93.06 125 GLU A N 1
ATOM 1074 C CA . GLU A 1 125 ? -6.406 -8.181 10.754 1.00 93.06 125 GLU A CA 1
ATOM 1075 C C . GLU A 1 125 ? -6.040 -7.130 9.697 1.00 93.06 125 GLU A C 1
ATOM 1077 O O . GLU A 1 125 ? -5.197 -7.394 8.839 1.00 93.06 125 GLU A O 1
ATOM 1082 N N . MET A 1 126 ? -6.573 -5.907 9.801 1.00 92.88 126 MET A N 1
ATOM 1083 C CA . MET A 1 126 ? -6.241 -4.803 8.892 1.00 92.88 126 MET A CA 1
ATOM 1084 C C . MET A 1 126 ? -4.736 -4.511 8.874 1.00 92.88 126 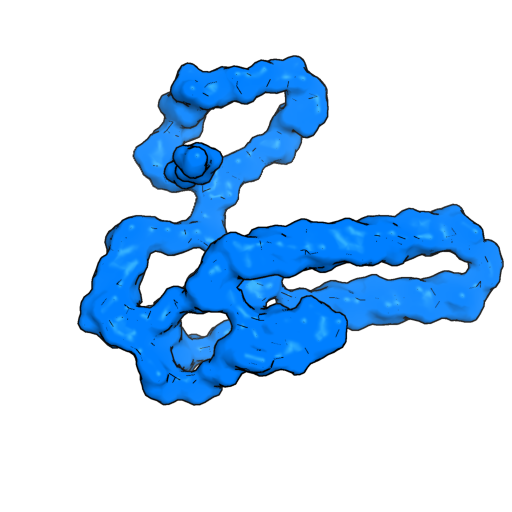MET A C 1
ATOM 1086 O O . MET A 1 126 ? -4.136 -4.360 7.806 1.00 92.88 126 MET A O 1
ATOM 1090 N N . ARG A 1 127 ? -4.095 -4.467 10.050 1.00 90.56 127 ARG A N 1
ATOM 1091 C CA . ARG A 1 127 ? -2.648 -4.239 10.160 1.00 90.56 127 ARG A CA 1
ATOM 1092 C C . ARG A 1 127 ? -1.845 -5.387 9.544 1.00 90.56 127 ARG A C 1
ATOM 1094 O O . ARG A 1 127 ? -0.844 -5.134 8.871 1.00 90.56 127 ARG A O 1
ATOM 1101 N N . HIS A 1 128 ? -2.285 -6.627 9.750 1.00 90.19 128 HIS A N 1
ATOM 1102 C CA . HIS A 1 128 ? -1.654 -7.810 9.171 1.00 90.19 128 HIS A CA 1
ATOM 1103 C C . HIS A 1 128 ? -1.753 -7.810 7.639 1.00 90.19 128 HIS A C 1
ATOM 1105 O O . HIS A 1 128 ? -0.735 -7.920 6.962 1.00 90.19 128 HIS A O 1
ATOM 1111 N N . LEU A 1 129 ? -2.949 -7.601 7.081 1.00 89.75 129 LEU A N 1
ATOM 1112 C CA . LEU A 1 129 ? -3.187 -7.562 5.632 1.00 89.75 129 LEU A CA 1
ATOM 1113 C C . LEU A 1 129 ? -2.492 -6.383 4.936 1.00 89.75 129 LEU A C 1
ATOM 1115 O O . LEU A 1 129 ? -2.142 -6.466 3.759 1.00 89.75 129 LEU A O 1
ATOM 1119 N N . LYS A 1 130 ? -2.266 -5.272 5.643 1.00 87.88 130 LYS A N 1
ATOM 1120 C CA . LYS A 1 130 ? -1.467 -4.161 5.118 1.00 87.88 130 LYS A CA 1
ATOM 1121 C C . LYS A 1 130 ? 0.014 -4.531 4.997 1.00 87.88 130 LYS A C 1
ATOM 1123 O O . LYS A 1 130 ? 0.611 -4.281 3.954 1.00 87.88 130 LYS A O 1
ATOM 1128 N N . ASN A 1 131 ? 0.592 -5.105 6.052 1.00 84.06 131 ASN A N 1
ATOM 1129 C CA . ASN A 1 131 ? 2.037 -5.329 6.154 1.00 84.06 131 ASN A CA 1
ATOM 1130 C C . ASN A 1 131 ? 2.500 -6.682 5.587 1.00 84.06 131 ASN A C 1
ATOM 1132 O O . ASN A 1 131 ? 3.697 -6.866 5.369 1.00 84.06 131 ASN A O 1
ATOM 1136 N N . GLY A 1 132 ? 1.584 -7.632 5.382 1.00 76.69 132 GLY A N 1
ATOM 1137 C CA . GLY A 1 132 ? 1.900 -9.021 5.042 1.00 76.69 132 GLY A CA 1
ATOM 1138 C C . GLY A 1 132 ? 2.474 -9.235 3.640 1.00 76.69 132 GLY A C 1
ATOM 1139 O O . GLY A 1 132 ? 3.069 -10.277 3.387 1.00 76.69 132 GLY A O 1
ATOM 1140 N N . TYR A 1 133 ? 2.345 -8.257 2.742 1.00 72.75 133 TYR A N 1
ATOM 1141 C CA . TYR A 1 133 ? 2.738 -8.412 1.342 1.00 72.75 133 TYR A CA 1
ATOM 1142 C C . TYR A 1 133 ? 4.081 -7.741 1.056 1.00 72.75 133 TYR A C 1
ATOM 1144 O O . TYR A 1 133 ? 4.181 -6.521 0.887 1.00 72.75 133 TYR A O 1
ATOM 1152 N N . LYS A 1 134 ? 5.122 -8.573 0.989 1.00 76.88 134 LYS A N 1
ATOM 1153 C CA . LYS A 1 134 ? 6.439 -8.213 0.457 1.00 76.88 134 LYS A CA 1
ATOM 1154 C C . LYS A 1 134 ? 6.537 -8.707 -0.981 1.00 76.88 134 LYS A C 1
ATOM 1156 O O . LYS A 1 134 ? 6.053 -9.791 -1.286 1.00 76.88 134 LYS A O 1
ATOM 1161 N N . MET A 1 135 ? 7.135 -7.904 -1.856 1.00 79.19 135 MET A N 1
ATOM 1162 C CA . MET A 1 135 ? 7.458 -8.356 -3.207 1.00 79.19 135 MET A CA 1
ATOM 1163 C C . MET A 1 135 ? 8.603 -9.367 -3.124 1.00 79.19 135 MET A C 1
ATOM 1165 O O . MET A 1 135 ? 9.586 -9.101 -2.429 1.00 79.19 135 MET A O 1
ATOM 1169 N N . ASP A 1 136 ? 8.480 -10.504 -3.809 1.00 79.00 136 ASP A N 1
ATOM 1170 C CA . ASP A 1 136 ? 9.592 -11.447 -3.921 1.00 79.00 136 ASP A CA 1
ATOM 1171 C C . ASP A 1 136 ? 10.736 -10.793 -4.705 1.00 79.00 136 ASP A C 1
ATOM 1173 O O . ASP A 1 136 ? 10.531 -10.235 -5.783 1.00 79.00 136 ASP A O 1
ATOM 1177 N N . SER A 1 137 ? 11.949 -10.877 -4.160 1.00 76.81 137 SER A N 1
ATOM 1178 C CA . SER A 1 137 ? 13.176 -10.438 -4.819 1.00 76.81 137 SER A CA 1
ATOM 1179 C C . SER A 1 137 ? 13.378 -11.051 -6.205 1.00 76.81 137 SER A C 1
ATOM 1181 O O . SER A 1 137 ? 13.938 -10.375 -7.060 1.00 76.81 137 SER A O 1
ATOM 1183 N N . ALA A 1 138 ? 12.894 -12.276 -6.450 1.00 74.31 138 ALA A N 1
ATOM 1184 C CA . ALA A 1 138 ? 12.989 -12.924 -7.761 1.00 74.31 138 ALA A CA 1
ATOM 1185 C C . ALA A 1 138 ? 12.224 -12.162 -8.860 1.00 74.31 138 ALA A C 1
ATOM 1187 O O . ALA A 1 138 ? 12.613 -12.187 -10.023 1.00 74.31 138 ALA A O 1
ATOM 1188 N N . ASN A 1 139 ? 11.169 -11.440 -8.476 1.00 77.69 139 ASN A N 1
ATOM 1189 C 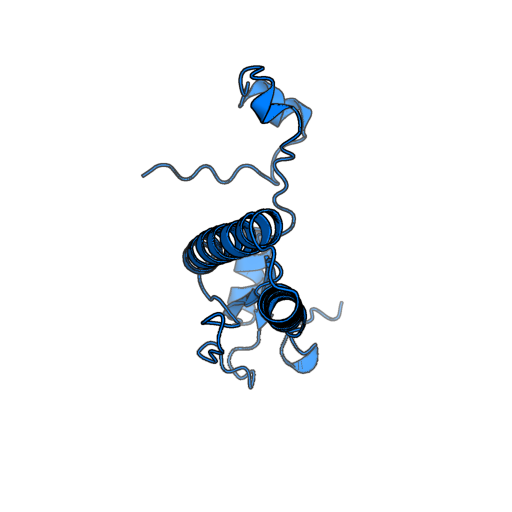CA . ASN A 1 139 ? 10.304 -10.698 -9.389 1.00 77.69 139 ASN A CA 1
ATOM 1190 C C . ASN A 1 139 ? 10.755 -9.247 -9.597 1.00 77.69 139 ASN A C 1
ATOM 1192 O O . ASN A 1 139 ? 10.231 -8.560 -10.475 1.00 77.69 139 ASN A O 1
ATOM 1196 N N . VAL A 1 140 ? 11.706 -8.759 -8.795 1.00 78.69 140 VAL A N 1
ATOM 1197 C CA . VAL A 1 140 ? 12.188 -7.374 -8.829 1.00 78.69 140 VAL A CA 1
ATOM 1198 C C . VAL A 1 140 ? 13.436 -7.278 -9.698 1.00 78.69 140 VAL A C 1
ATOM 1200 O O . VAL A 1 140 ? 14.392 -8.029 -9.517 1.00 78.69 140 VAL A O 1
ATOM 1203 N N . ILE A 1 141 ? 13.463 -6.295 -10.598 1.00 72.38 141 ILE A N 1
ATOM 1204 C CA . ILE A 1 141 ? 14.644 -6.006 -11.411 1.00 72.38 141 ILE A CA 1
ATOM 1205 C C . ILE A 1 141 ? 15.795 -5.595 -10.496 1.00 72.38 141 ILE A C 1
ATOM 1207 O O . ILE A 1 141 ? 15.772 -4.536 -9.863 1.00 72.38 141 ILE A O 1
ATOM 1211 N N . THR A 1 142 ? 16.819 -6.441 -10.454 1.00 65.94 142 THR A N 1
ATOM 1212 C CA . THR A 1 142 ? 18.071 -6.176 -9.753 1.00 65.94 142 THR A CA 1
ATOM 1213 C C . THR A 1 142 ? 19.144 -5.809 -10.772 1.00 65.94 142 THR A C 1
ATOM 1215 O O . THR A 1 142 ? 19.399 -6.528 -11.736 1.00 65.94 142 THR A O 1
ATOM 1218 N N . ILE A 1 143 ? 19.769 -4.646 -10.582 1.00 57.22 143 ILE A N 1
ATOM 1219 C CA . ILE A 1 143 ? 20.971 -4.279 -11.330 1.00 57.22 143 ILE A CA 1
ATOM 1220 C C . ILE A 1 143 ? 22.133 -4.875 -10.542 1.00 57.22 143 ILE A C 1
ATOM 1222 O O . ILE A 1 143 ? 22.613 -4.262 -9.590 1.00 57.22 143 ILE A O 1
ATOM 1226 N N . ASN A 1 144 ? 22.538 -6.094 -10.895 1.00 47.69 144 ASN A N 1
ATOM 1227 C CA . ASN A 1 144 ? 23.820 -6.617 -10.436 1.00 47.69 144 ASN A CA 1
ATOM 1228 C C . ASN A 1 144 ? 24.905 -5.760 -11.098 1.00 47.69 144 ASN A C 1
ATOM 1230 O O . ASN A 1 144 ? 25.018 -5.751 -12.325 1.00 47.69 144 ASN A O 1
ATOM 1234 N N . GLY A 1 145 ? 25.587 -4.953 -10.283 1.00 34.16 145 GLY A N 1
ATOM 1235 C CA . GLY A 1 145 ? 26.725 -4.135 -10.704 1.00 34.16 145 GLY A CA 1
ATOM 1236 C C . GLY A 1 145 ? 27.949 -4.971 -11.037 1.00 34.16 145 GLY A C 1
ATOM 1237 O O . GLY A 1 145 ? 28.065 -6.090 -10.487 1.00 34.16 145 GLY A O 1
#

Radius of gyration: 19.14 Å; chains: 1; bounding box: 46×43×47 Å

pLDDT: mean 76.5, std 17.72, range [28.34, 94.38]